Protein AF-A0AAV0XG77-F1 (afdb_monomer)

Foldseek 3Di:
DDDPPPPPPVVVVVVVVVVPDDDDDDDDDPPDPLPGDDQVRCCVQLVDGPVVLVVVCVVCQVVQDDPDPPDDRDHSSVVVSVVSNVVVVCPCCVVVVVPPD

Solvent-accessible surface area (backbone atoms only — not comparable to full-atom values): 6550 Å² total; per-residue (Å²): 137,85,86,79,83,78,72,61,66,64,59,56,53,53,52,52,53,60,72,70,50,77,79,80,88,75,92,71,69,81,90,45,82,74,79,74,49,55,67,65,56,36,26,70,62,49,75,41,50,64,69,60,49,53,52,49,43,69,74,48,31,72,78,52,53,74,92,67,91,74,69,89,75,74,53,39,67,56,54,50,53,54,51,39,37,52,64,63,71,46,83,51,62,66,67,60,58,70,71,73,124

InterPro domains:
  IPR026103 Harbinger transposase-derived nuclease, animal [PR02086] (34-56)
  IPR026103 Harbinger transposase-derived nuclease, animal [PR02086] (56-79)

pLDDT: mean 74.42, std 13.75, range [42.91, 94.31]

Radius of gyration: 22.09 Å; Cα contacts (8 Å, |Δi|>4): 36; chains: 1; bounding box: 29×79×52 Å

Mean predicted aligned error: 14.21 Å

Organism: NCBI:txid13131

Sequence (101 aa):
MTDSDSSNSDDEMVLDVLFYLPRPRFFRDRSNPLEDFDDFDFKSRFRLSKETFVFLLHLIGNDLRRSTNRSFAISPEIQILVTLRYYVTGTFQAVIGDHVH

Structure (mmCIF, N/CA/C/O backbone):
data_AF-A0AAV0XG77-F1
#
_entry.id   AF-A0AAV0XG77-F1
#
loop_
_atom_site.group_PDB
_atom_site.id
_atom_site.type_symbol
_atom_site.label_atom_id
_atom_site.label_alt_id
_atom_site.label_comp_id
_atom_site.label_asym_id
_atom_site.label_entity_id
_atom_site.label_seq_id
_atom_site.pdbx_PDB_ins_code
_atom_site.Cartn_x
_atom_site.Cartn_y
_atom_site.Cartn_z
_atom_site.occupancy
_atom_site.B_iso_or_equiv
_atom_site.auth_seq_id
_atom_site.auth_comp_id
_atom_site.auth_asym_id
_atom_site.auth_atom_id
_atom_site.pdbx_PDB_model_num
ATOM 1 N N . MET A 1 1 ? -12.376 47.022 -28.696 1.00 44.75 1 MET A N 1
ATOM 2 C CA . MET A 1 1 ? -11.924 46.203 -27.554 1.00 44.75 1 MET A CA 1
ATOM 3 C C . MET A 1 1 ? -11.282 44.981 -28.176 1.00 44.75 1 MET A C 1
ATOM 5 O O . MET A 1 1 ? -11.958 44.306 -28.932 1.00 44.75 1 MET A O 1
ATOM 9 N N . THR A 1 2 ? -9.963 44.851 -28.062 1.00 42.91 2 THR A N 1
ATOM 10 C CA . THR A 1 2 ? -9.171 43.798 -28.714 1.00 42.91 2 THR A CA 1
ATOM 11 C C . THR A 1 2 ? -9.126 42.575 -27.806 1.00 42.91 2 THR A C 1
ATOM 13 O O . THR A 1 2 ? -8.633 42.685 -26.685 1.00 42.91 2 THR A O 1
ATOM 16 N N . ASP A 1 3 ? -9.642 41.447 -28.288 1.00 55.31 3 ASP A N 1
ATOM 17 C CA . ASP A 1 3 ? -9.530 40.145 -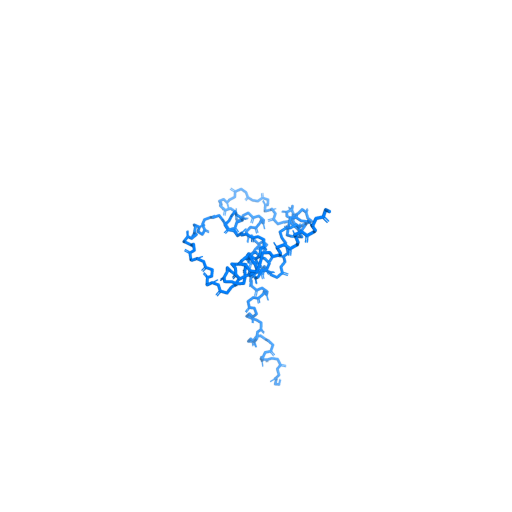27.635 1.00 55.31 3 ASP A CA 1
ATOM 18 C C . ASP A 1 3 ? -8.101 39.620 -27.819 1.00 55.31 3 ASP A C 1
ATOM 20 O O . ASP A 1 3 ? -7.714 39.172 -28.898 1.00 55.31 3 ASP A O 1
ATOM 24 N N . SER A 1 4 ? -7.293 39.740 -26.769 1.00 56.56 4 SER A N 1
ATOM 25 C CA . SER A 1 4 ? -5.982 39.098 -26.685 1.00 56.56 4 SER A CA 1
ATOM 26 C C . SER A 1 4 ? -6.155 37.724 -26.045 1.00 56.56 4 SER A C 1
ATOM 28 O O . SER A 1 4 ? -6.025 37.590 -24.831 1.00 56.56 4 SER A O 1
ATOM 30 N N . ASP A 1 5 ? -6.451 36.706 -26.851 1.00 63.31 5 ASP A N 1
ATOM 31 C CA . ASP A 1 5 ? -6.321 35.304 -26.441 1.00 63.31 5 ASP A CA 1
ATOM 32 C C . ASP A 1 5 ? -4.871 34.858 -26.689 1.00 63.31 5 ASP A C 1
ATOM 34 O O . ASP A 1 5 ? -4.543 34.167 -27.654 1.00 63.31 5 ASP A O 1
ATOM 38 N N . SER A 1 6 ? -3.956 35.361 -25.856 1.00 59.78 6 SER A N 1
ATOM 39 C CA . SER A 1 6 ? -2.589 34.841 -25.775 1.00 59.78 6 SER A CA 1
ATOM 40 C C . SER A 1 6 ? -2.631 33.539 -24.980 1.00 59.78 6 SER A C 1
ATOM 42 O O . SER A 1 6 ? -2.321 33.512 -23.792 1.00 59.78 6 SER A O 1
ATOM 44 N N . SER A 1 7 ? -3.084 32.470 -25.631 1.00 59.00 7 SER A N 1
ATOM 45 C CA . SER A 1 7 ? -3.079 31.121 -25.073 1.00 59.00 7 SER A CA 1
ATOM 46 C C . SER A 1 7 ? -1.627 30.682 -24.838 1.00 59.00 7 SER A C 1
ATOM 48 O O . SER A 1 7 ? -0.818 30.680 -25.769 1.00 59.00 7 SER A O 1
ATOM 50 N N . ASN A 1 8 ? -1.280 30.396 -23.579 1.00 63.72 8 ASN A N 1
ATOM 51 C CA . ASN A 1 8 ? 0.069 30.071 -23.111 1.00 63.72 8 ASN A CA 1
ATOM 52 C C . ASN A 1 8 ? 0.588 28.762 -23.737 1.00 63.72 8 ASN A C 1
ATOM 54 O O . ASN A 1 8 ? 0.564 27.701 -23.119 1.00 63.72 8 ASN A O 1
ATOM 58 N N . SER A 1 9 ? 1.124 28.853 -24.957 1.00 65.38 9 SER A N 1
ATOM 59 C CA . SER A 1 9 ? 1.890 27.779 -25.606 1.00 65.38 9 SER A CA 1
ATOM 60 C C . SER A 1 9 ? 3.050 27.294 -24.736 1.00 65.38 9 SER A C 1
ATOM 62 O O . SER A 1 9 ? 3.450 26.134 -24.822 1.00 65.38 9 SER A O 1
ATOM 64 N N . ASP A 1 10 ? 3.603 28.189 -23.921 1.00 73.00 10 ASP A N 1
ATOM 65 C CA . ASP A 1 10 ? 4.707 27.869 -23.033 1.00 73.00 10 ASP A CA 1
ATOM 66 C C . ASP A 1 10 ? 4.237 26.981 -21.875 1.00 73.00 10 ASP A C 1
ATOM 68 O O . ASP A 1 10 ? 4.917 26.002 -21.584 1.00 73.00 10 ASP A O 1
ATOM 72 N N . ASP A 1 11 ? 3.051 27.232 -21.298 1.00 74.56 11 ASP A N 1
ATOM 73 C CA . ASP A 1 11 ? 2.485 26.437 -20.193 1.00 74.56 11 ASP A CA 1
ATOM 74 C C . ASP A 1 11 ? 2.177 24.992 -20.604 1.00 74.56 11 ASP A C 1
ATOM 76 O O . ASP A 1 11 ? 2.459 24.069 -19.836 1.00 74.56 11 ASP A O 1
ATOM 80 N N . GLU A 1 12 ? 1.657 24.774 -21.818 1.00 75.81 12 GLU A N 1
ATOM 81 C CA . GLU A 1 12 ? 1.444 23.414 -22.337 1.00 75.81 12 GLU A CA 1
ATOM 82 C C . GLU A 1 12 ? 2.769 22.672 -22.550 1.00 75.81 12 GLU A C 1
ATOM 84 O O . GLU A 1 12 ? 2.891 21.505 -22.173 1.00 75.81 12 GLU A O 1
ATOM 89 N N . MET A 1 13 ? 3.800 23.362 -23.050 1.00 75.75 13 MET A N 1
ATOM 90 C CA . MET A 1 13 ? 5.151 22.802 -23.142 1.00 75.75 13 MET A CA 1
ATOM 91 C C . MET A 1 13 ? 5.715 22.426 -21.767 1.00 75.75 13 MET A C 1
ATOM 93 O O . MET A 1 13 ? 6.337 21.370 -21.634 1.00 75.75 13 MET A O 1
ATOM 97 N N . VAL A 1 14 ? 5.517 23.262 -20.736 1.00 80.25 14 VAL A N 1
ATOM 98 C CA . VAL A 1 14 ? 6.018 22.954 -19.384 1.00 80.25 14 VAL A CA 1
ATOM 99 C C . VAL A 1 14 ? 5.305 21.734 -18.807 1.00 80.25 14 VAL A C 1
ATOM 101 O O . VAL A 1 14 ? 5.942 20.893 -18.166 1.00 80.25 14 VAL A O 1
ATOM 104 N N . LEU A 1 15 ? 3.997 21.618 -19.046 1.00 75.19 15 LEU A N 1
ATOM 105 C CA . LEU A 1 15 ? 3.199 20.501 -18.559 1.00 75.19 15 LEU A CA 1
ATOM 106 C C . LEU A 1 15 ? 3.642 19.180 -19.204 1.00 75.19 15 LEU A C 1
ATOM 108 O O . LEU A 1 15 ? 3.880 18.207 -18.487 1.00 75.19 15 LEU A O 1
ATOM 112 N N . ASP A 1 16 ? 3.846 19.169 -20.522 1.00 78.06 16 ASP A N 1
ATOM 113 C CA . ASP A 1 16 ? 4.371 18.009 -21.244 1.00 78.06 16 ASP A CA 1
ATOM 114 C C . ASP A 1 16 ? 5.749 17.602 -20.713 1.00 78.06 16 ASP A C 1
ATOM 116 O O . ASP A 1 16 ? 5.959 16.446 -20.337 1.00 78.06 16 ASP A O 1
ATOM 120 N N . VAL A 1 17 ? 6.682 18.550 -20.581 1.00 81.00 17 VAL A N 1
ATOM 121 C CA . VAL A 1 17 ? 8.022 18.268 -20.040 1.00 81.00 17 VAL A CA 1
ATOM 122 C C . VAL A 1 17 ? 7.936 17.650 -18.639 1.00 81.00 17 VAL A C 1
ATOM 124 O O . VAL A 1 17 ? 8.640 16.678 -18.363 1.00 81.00 17 VAL A O 1
ATOM 127 N N . LEU A 1 18 ? 7.049 18.141 -17.767 1.00 79.25 18 LEU A N 1
ATOM 128 C CA . LEU A 1 18 ? 6.834 17.568 -16.434 1.00 79.25 18 LEU A CA 1
ATOM 129 C C . LEU A 1 18 ? 6.273 16.139 -16.473 1.00 79.25 18 LEU A C 1
ATOM 131 O O . LEU A 1 18 ? 6.681 15.317 -15.649 1.00 79.25 18 LEU A O 1
ATOM 135 N N . PHE A 1 19 ? 5.386 15.815 -17.417 1.00 74.88 19 PHE A N 1
ATOM 136 C CA . PHE A 1 19 ? 4.841 14.462 -17.572 1.00 74.88 19 PHE A CA 1
ATOM 137 C C . PHE A 1 19 ? 5.875 13.444 -18.076 1.00 74.88 19 PHE A C 1
ATOM 139 O O . PHE A 1 19 ? 5.800 12.271 -17.699 1.00 74.88 19 PHE A O 1
ATOM 146 N N . TYR A 1 20 ? 6.848 13.872 -18.888 1.00 79.00 20 TYR A N 1
ATOM 147 C CA . TYR A 1 20 ? 7.893 12.993 -19.433 1.00 79.00 20 TYR A CA 1
ATOM 148 C C . TYR A 1 20 ? 9.143 12.868 -18.544 1.00 79.00 20 TYR A C 1
ATOM 150 O O . TYR A 1 20 ? 9.992 12.008 -18.803 1.00 79.00 20 TYR A O 1
ATOM 158 N N . LEU A 1 21 ? 9.282 13.679 -17.490 1.00 81.56 21 LEU A N 1
ATOM 159 C CA . LEU A 1 21 ? 10.409 13.562 -16.565 1.00 81.56 21 LEU A CA 1
ATOM 160 C C . LEU A 1 21 ? 10.317 12.269 -15.726 1.00 81.56 21 LEU A C 1
ATOM 162 O O . LEU A 1 21 ? 9.258 11.941 -15.183 1.00 81.56 21 LEU A O 1
ATOM 166 N N . PRO A 1 22 ? 11.431 11.527 -15.553 1.00 72.69 22 PRO A N 1
ATOM 167 C CA . PRO A 1 22 ? 11.462 10.366 -14.672 1.00 72.69 22 PRO A CA 1
ATOM 168 C C . PRO A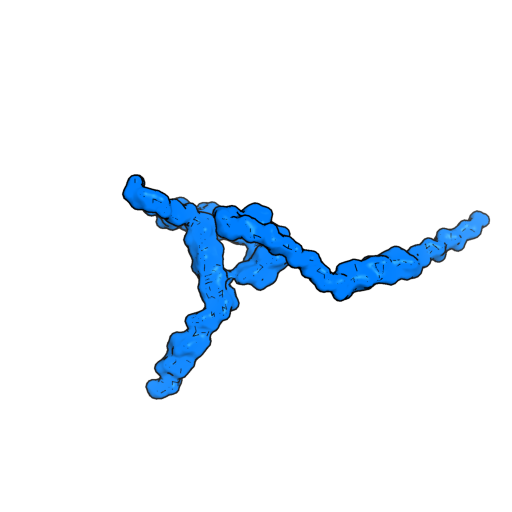 1 22 ? 11.044 10.750 -13.2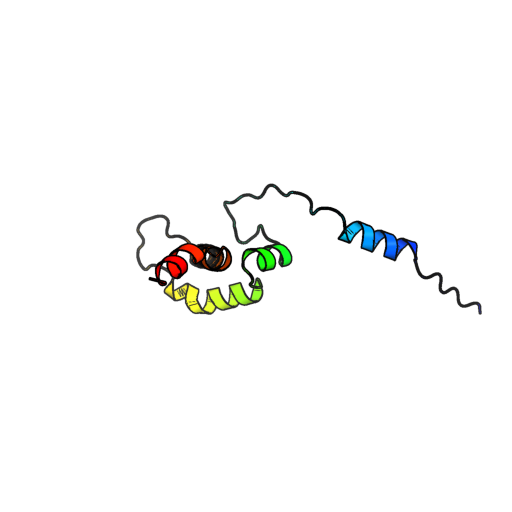51 1.00 72.69 22 PRO A C 1
ATOM 170 O O . PRO A 1 22 ? 11.591 11.696 -12.680 1.00 72.69 22 PRO A O 1
ATOM 173 N N . ARG A 1 23 ? 10.115 9.989 -12.650 1.00 72.88 23 ARG A N 1
ATOM 174 C CA . ARG A 1 23 ? 9.709 10.233 -11.258 1.00 72.88 23 ARG A CA 1
ATOM 175 C C . ARG A 1 23 ? 10.946 10.238 -10.344 1.00 72.88 23 ARG A C 1
ATOM 177 O O . ARG A 1 23 ? 11.726 9.276 -10.383 1.00 72.88 23 ARG A O 1
ATOM 184 N N . PRO A 1 24 ? 11.126 11.272 -9.502 1.00 78.12 24 PRO A N 1
ATOM 185 C CA . PRO A 1 24 ? 12.252 11.339 -8.583 1.00 78.12 24 PRO A CA 1
ATOM 186 C C . PRO A 1 24 ? 12.254 10.130 -7.643 1.00 78.12 24 PRO A C 1
ATOM 188 O O . PRO A 1 24 ? 11.217 9.696 -7.135 1.00 78.12 24 PRO A O 1
ATOM 191 N N . ARG A 1 25 ? 13.440 9.552 -7.423 1.00 63.66 25 ARG A N 1
ATOM 192 C CA . ARG A 1 25 ? 13.605 8.431 -6.493 1.00 63.66 25 ARG A CA 1
ATOM 193 C C . ARG A 1 25 ? 13.512 8.949 -5.062 1.00 63.66 25 ARG A C 1
ATOM 195 O O . ARG A 1 25 ? 14.405 9.655 -4.607 1.00 63.66 25 ARG A O 1
ATOM 202 N N . PHE A 1 26 ? 12.476 8.529 -4.346 1.00 67.00 26 PHE A N 1
ATOM 203 C CA . PHE A 1 26 ? 12.360 8.742 -2.906 1.00 67.00 26 PHE A CA 1
ATOM 204 C C . PHE A 1 26 ? 12.864 7.509 -2.153 1.00 67.00 26 PHE A C 1
ATOM 206 O O . PHE A 1 26 ? 12.358 6.400 -2.348 1.00 67.00 26 PHE A O 1
ATOM 213 N N . PHE A 1 27 ? 13.870 7.696 -1.296 1.00 60.94 27 PHE A N 1
ATOM 214 C CA . PHE A 1 27 ? 14.260 6.688 -0.312 1.00 60.94 27 PHE A CA 1
ATOM 215 C C . PHE A 1 27 ? 13.209 6.688 0.797 1.00 60.94 27 PHE A C 1
ATOM 217 O O . PHE A 1 27 ? 13.044 7.680 1.498 1.00 60.94 27 PHE A O 1
ATOM 224 N N . ARG A 1 28 ? 12.456 5.592 0.880 1.00 62.31 28 ARG A N 1
ATOM 225 C CA . ARG A 1 28 ? 11.281 5.435 1.743 1.00 62.31 28 ARG A CA 1
ATOM 226 C C . ARG A 1 28 ? 11.608 4.553 2.937 1.00 62.31 28 ARG A C 1
ATOM 228 O O . ARG A 1 28 ? 12.304 3.541 2.769 1.00 62.31 28 ARG A O 1
ATOM 235 N N . ASP A 1 29 ? 11.115 4.933 4.111 1.00 61.28 29 ASP A N 1
ATOM 236 C CA . ASP A 1 29 ? 11.265 4.121 5.308 1.00 61.28 29 ASP A CA 1
ATOM 237 C C . ASP A 1 29 ? 10.249 2.976 5.267 1.00 61.28 29 ASP A C 1
ATOM 239 O O . ASP A 1 29 ? 9.052 3.133 5.474 1.00 61.28 29 ASP A O 1
ATOM 243 N N . ARG A 1 30 ? 10.746 1.762 5.018 1.00 57.84 30 ARG A N 1
ATOM 244 C CA . ARG A 1 30 ? 9.904 0.563 4.890 1.00 57.84 30 ARG A CA 1
ATOM 245 C C . ARG A 1 30 ? 9.162 0.198 6.184 1.00 57.84 30 ARG A C 1
ATOM 247 O O . ARG A 1 30 ? 8.398 -0.767 6.163 1.00 57.84 30 ARG A O 1
ATOM 254 N N . SER A 1 31 ? 9.409 0.913 7.282 1.00 57.16 31 SER A N 1
ATOM 255 C CA . SER A 1 31 ? 8.727 0.753 8.563 1.00 57.16 31 SER A CA 1
ATOM 256 C C . SER A 1 31 ? 7.246 1.166 8.523 1.00 57.16 31 SER A C 1
ATOM 258 O O . SER A 1 31 ? 6.458 0.556 9.246 1.00 57.16 31 SER A O 1
ATOM 260 N N . ASN A 1 32 ? 6.839 2.103 7.647 1.00 60.84 32 ASN A N 1
ATOM 261 C CA . ASN A 1 32 ? 5.448 2.569 7.545 1.00 60.84 32 ASN A CA 1
ATOM 262 C C . ASN A 1 32 ? 4.868 2.455 6.115 1.00 60.84 32 ASN A C 1
ATOM 264 O O . ASN A 1 32 ? 4.754 3.439 5.384 1.00 60.84 32 ASN A O 1
ATOM 268 N N . PRO A 1 33 ? 4.451 1.250 5.683 1.00 60.97 33 PRO A N 1
ATOM 269 C CA . PRO A 1 33 ? 3.978 1.008 4.318 1.00 60.97 33 PRO A CA 1
ATOM 270 C C . PRO A 1 33 ? 2.657 1.709 3.944 1.00 60.97 33 PRO A C 1
ATOM 272 O O . PRO A 1 33 ? 2.233 1.578 2.796 1.00 60.97 33 PRO A O 1
ATOM 275 N N . LEU A 1 34 ? 1.995 2.415 4.867 1.00 62.69 34 LEU A N 1
ATOM 276 C CA . LEU A 1 34 ? 0.730 3.120 4.621 1.00 62.69 34 LEU A CA 1
ATOM 277 C C . LEU A 1 34 ? 0.925 4.590 4.243 1.00 62.69 34 LEU A C 1
ATOM 279 O O . LEU A 1 34 ? 0.215 5.087 3.370 1.00 62.69 34 LEU A O 1
ATOM 283 N N . GLU A 1 35 ? 1.878 5.274 4.875 1.00 65.81 35 GLU A N 1
ATOM 284 C CA . GLU A 1 35 ? 2.078 6.722 4.703 1.00 65.81 35 GLU A CA 1
ATOM 285 C C . GLU A 1 35 ? 3.003 7.064 3.527 1.00 65.81 35 GLU A C 1
ATOM 287 O O . GLU A 1 35 ? 2.968 8.169 2.993 1.00 65.81 35 GLU A O 1
ATOM 292 N N . ASP A 1 36 ? 3.771 6.084 3.057 1.00 70.12 36 ASP A N 1
ATOM 293 C CA . ASP A 1 36 ? 4.853 6.299 2.098 1.00 70.12 36 ASP A CA 1
ATOM 294 C C . ASP A 1 36 ? 4.425 6.330 0.619 1.00 70.12 36 ASP A C 1
ATOM 296 O O . ASP A 1 36 ? 5.226 6.673 -0.258 1.00 70.12 36 ASP A O 1
ATOM 300 N N . PHE A 1 37 ? 3.192 5.928 0.297 1.00 79.31 37 PHE A N 1
ATOM 301 C CA . PHE A 1 37 ? 2.712 5.864 -1.087 1.00 79.31 37 PHE A CA 1
ATOM 302 C C . PHE A 1 37 ? 1.721 6.984 -1.376 1.00 79.31 37 PHE A C 1
ATOM 304 O O . PHE A 1 37 ? 0.721 7.124 -0.676 1.00 79.31 37 PHE A O 1
ATOM 311 N N . ASP A 1 38 ? 1.941 7.740 -2.453 1.00 84.50 38 ASP A N 1
ATOM 312 C CA . ASP A 1 38 ? 0.881 8.559 -3.041 1.00 84.50 38 ASP A CA 1
ATOM 313 C C . ASP A 1 38 ? -0.193 7.652 -3.677 1.00 84.50 38 ASP A C 1
ATOM 315 O O . ASP A 1 38 ? -0.025 6.434 -3.801 1.00 84.50 38 ASP A O 1
ATOM 319 N N . ASP A 1 39 ? -1.339 8.218 -4.044 1.00 86.00 39 ASP A N 1
ATOM 320 C CA . ASP A 1 39 ? -2.468 7.422 -4.547 1.00 86.00 39 ASP A CA 1
ATOM 321 C C . ASP A 1 39 ? -2.131 6.701 -5.856 1.00 86.00 39 ASP A C 1
ATOM 323 O O . ASP A 1 39 ? -2.580 5.576 -6.089 1.00 86.00 39 ASP A O 1
ATOM 327 N N . PHE A 1 40 ? -1.295 7.325 -6.690 1.00 85.31 40 PHE A N 1
ATOM 328 C CA . PHE A 1 40 ? -0.834 6.749 -7.946 1.00 85.31 40 PHE A CA 1
ATOM 329 C C . PHE A 1 40 ? 0.090 5.546 -7.717 1.00 85.31 40 PHE A C 1
ATOM 331 O O . PHE A 1 40 ? -0.142 4.475 -8.280 1.00 85.31 40 PHE A O 1
ATOM 338 N N . ASP A 1 41 ? 1.107 5.683 -6.867 1.00 85.06 41 ASP A N 1
ATOM 339 C CA . ASP A 1 41 ? 2.036 4.612 -6.520 1.00 85.06 41 ASP A CA 1
ATOM 340 C C . ASP A 1 41 ? 1.309 3.477 -5.802 1.00 85.06 41 ASP A C 1
ATOM 342 O O . ASP A 1 41 ? 1.594 2.306 -6.061 1.00 85.06 41 ASP A O 1
ATOM 346 N N . PHE A 1 42 ? 0.366 3.804 -4.914 1.00 87.94 42 PHE A N 1
ATOM 347 C CA . PHE A 1 42 ? -0.447 2.815 -4.216 1.00 87.94 42 PHE A CA 1
ATOM 348 C C . PHE A 1 42 ? -1.274 2.002 -5.219 1.00 87.94 42 PHE A C 1
ATOM 350 O O . PHE A 1 42 ? -1.201 0.770 -5.236 1.00 87.94 42 PHE A O 1
ATOM 357 N N . LYS A 1 43 ? -1.970 2.683 -6.138 1.00 88.69 43 LYS A N 1
ATOM 358 C CA . LYS A 1 43 ? -2.752 2.033 -7.195 1.00 88.69 43 LYS A CA 1
ATOM 359 C C . LYS A 1 43 ? -1.881 1.222 -8.149 1.00 88.69 43 LYS A C 1
ATOM 361 O O . LYS A 1 43 ? -2.265 0.119 -8.518 1.00 88.69 43 LYS A O 1
ATOM 366 N N . SER A 1 44 ? -0.699 1.709 -8.511 1.00 85.44 44 SER A N 1
ATOM 367 C CA . SER A 1 44 ? 0.247 0.977 -9.363 1.00 85.44 44 SER A CA 1
ATOM 368 C C . SER A 1 44 ? 0.759 -0.305 -8.689 1.00 85.44 44 SER A C 1
ATOM 370 O O . SER A 1 44 ? 0.802 -1.369 -9.307 1.00 85.44 44 SER A O 1
ATOM 372 N N . ARG A 1 45 ? 1.087 -0.239 -7.391 1.00 85.94 45 ARG A N 1
ATOM 373 C CA . ARG A 1 45 ? 1.675 -1.360 -6.636 1.00 85.94 45 ARG A CA 1
ATOM 374 C C . ARG A 1 45 ? 0.665 -2.410 -6.192 1.00 85.94 45 ARG A C 1
ATOM 376 O O . ARG A 1 45 ? 0.996 -3.592 -6.202 1.00 85.94 45 ARG A O 1
ATOM 383 N N . PHE A 1 46 ? -0.528 -1.991 -5.780 1.00 87.88 46 PHE A N 1
ATOM 384 C CA . PHE A 1 46 ? -1.544 -2.876 -5.201 1.00 87.88 46 PHE A CA 1
ATOM 385 C C . PHE A 1 46 ? -2.760 -3.078 -6.113 1.00 87.88 46 PHE A C 1
ATOM 387 O O . PHE A 1 46 ? -3.642 -3.858 -5.771 1.00 87.88 46 PHE A O 1
ATOM 394 N N . ARG A 1 47 ? -2.811 -2.407 -7.276 1.00 88.56 47 ARG A N 1
ATOM 395 C CA . ARG A 1 47 ? -3.939 -2.432 -8.233 1.00 88.56 47 ARG A CA 1
ATOM 396 C C . ARG A 1 47 ? -5.284 -2.051 -7.605 1.00 88.56 47 ARG A C 1
ATOM 398 O O . ARG A 1 47 ? -6.340 -2.441 -8.092 1.00 88.56 47 ARG A O 1
ATOM 405 N N . LEU A 1 48 ? -5.230 -1.262 -6.535 1.00 89.81 48 LEU A N 1
ATOM 406 C CA . LEU A 1 48 ? -6.351 -0.913 -5.670 1.00 89.81 48 LEU A CA 1
ATOM 407 C C . LEU A 1 48 ? -6.202 0.551 -5.238 1.00 89.81 48 LEU A C 1
ATOM 409 O O . LEU A 1 48 ? -5.078 1.009 -5.051 1.00 89.81 48 LEU A O 1
ATOM 413 N N . SER A 1 49 ? -7.295 1.308 -5.111 1.00 91.75 49 SER A N 1
ATOM 414 C CA . SER 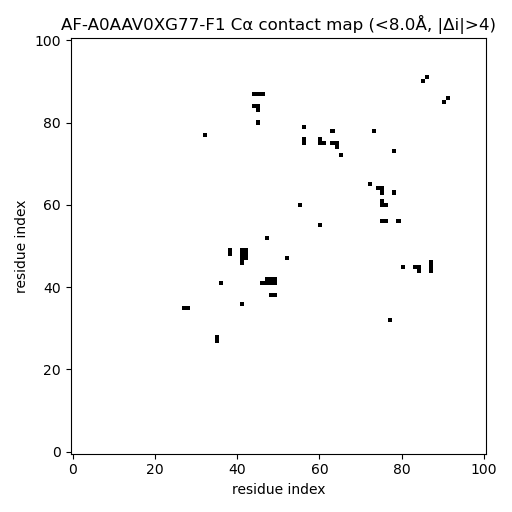A 1 49 ? -7.227 2.675 -4.572 1.00 91.75 49 SER A CA 1
ATOM 415 C C . SER A 1 49 ? -7.098 2.644 -3.045 1.00 91.75 49 SER A C 1
ATOM 417 O O . SER A 1 49 ? -7.483 1.664 -2.401 1.00 91.75 49 SER A O 1
ATOM 419 N N . LYS A 1 50 ? -6.587 3.728 -2.447 1.00 90.62 50 LYS A N 1
ATOM 420 C CA . LYS A 1 50 ? -6.525 3.848 -0.983 1.00 90.62 50 LYS A CA 1
ATOM 421 C C . LYS A 1 50 ? -7.908 3.835 -0.339 1.00 90.62 50 LYS A C 1
ATOM 423 O O . LYS A 1 50 ? -8.085 3.187 0.683 1.00 90.62 50 LYS A O 1
ATOM 428 N N . GLU A 1 51 ? -8.891 4.488 -0.952 1.00 92.75 51 GLU A N 1
ATOM 429 C CA . GLU A 1 51 ? -10.276 4.491 -0.465 1.00 92.75 51 GLU A CA 1
ATOM 430 C C . GLU A 1 51 ? -10.839 3.068 -0.378 1.00 92.75 51 GLU A C 1
ATOM 432 O O . GLU A 1 51 ? -11.348 2.646 0.660 1.00 92.75 51 GLU A O 1
ATOM 437 N N . THR A 1 52 ? -10.676 2.282 -1.443 1.00 92.88 52 THR A N 1
ATOM 438 C CA . THR A 1 52 ? -11.153 0.900 -1.455 1.00 92.88 52 THR A CA 1
ATOM 439 C C . THR A 1 52 ? -10.328 0.009 -0.517 1.00 92.88 52 THR A C 1
ATOM 441 O O . THR A 1 52 ? -10.881 -0.911 0.081 1.00 92.88 52 THR A O 1
ATOM 444 N N . PHE A 1 53 ? -9.036 0.291 -0.311 1.00 92.19 53 PHE A N 1
ATOM 445 C CA . PHE A 1 53 ? -8.240 -0.373 0.727 1.00 92.19 53 PHE A CA 1
ATOM 446 C C . PHE A 1 53 ? -8.776 -0.083 2.135 1.00 92.19 53 PHE A C 1
ATOM 448 O O . PHE A 1 53 ? -8.921 -1.008 2.929 1.00 92.19 53 PHE A O 1
ATOM 455 N N . VAL A 1 54 ? -9.122 1.170 2.438 1.00 92.12 54 VAL A N 1
ATOM 456 C CA . VAL A 1 54 ? -9.724 1.550 3.724 1.00 92.12 54 VAL A CA 1
ATOM 457 C C . VAL A 1 54 ? -11.080 0.870 3.904 1.00 92.12 54 VAL A C 1
ATOM 459 O O . VAL A 1 54 ? -11.362 0.357 4.985 1.00 92.12 54 VAL A O 1
ATOM 462 N N . PHE A 1 55 ? -11.910 0.802 2.862 1.00 94.31 55 PHE A N 1
ATOM 463 C CA . PHE A 1 55 ? -13.165 0.047 2.907 1.00 94.31 55 PHE A CA 1
ATOM 464 C C . PHE A 1 55 ? -12.928 -1.442 3.202 1.00 94.31 55 PHE A C 1
ATOM 466 O O . PHE A 1 55 ? -13.562 -2.008 4.092 1.00 94.31 55 PHE A O 1
ATOM 473 N N . LEU A 1 56 ? -11.970 -2.064 2.510 1.00 91.88 56 LEU A N 1
ATOM 474 C CA . LEU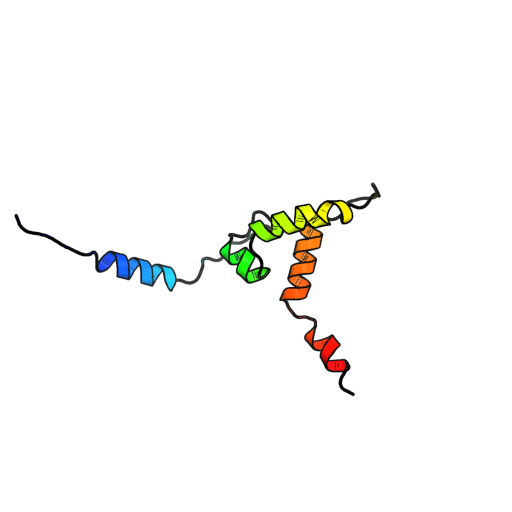 A 1 56 ? -11.587 -3.456 2.741 1.00 91.88 56 LEU A CA 1
ATOM 475 C C . LEU A 1 56 ? -11.104 -3.669 4.180 1.00 91.88 56 LEU A C 1
ATOM 477 O O . LEU A 1 56 ? -11.536 -4.608 4.841 1.00 91.88 56 LEU A O 1
ATOM 481 N N . LEU A 1 57 ? -10.260 -2.775 4.692 1.00 91.88 57 LEU A N 1
ATOM 482 C CA . LEU A 1 57 ? -9.773 -2.822 6.066 1.00 91.88 57 LEU A CA 1
ATOM 483 C C . LEU A 1 57 ? -10.917 -2.753 7.085 1.00 91.88 57 LEU A C 1
ATOM 485 O O . LEU A 1 57 ? -10.889 -3.490 8.064 1.00 91.88 57 LEU A O 1
ATOM 489 N N . HIS A 1 58 ? -11.939 -1.927 6.859 1.00 92.75 58 HIS A N 1
ATOM 490 C CA . HIS A 1 58 ? -13.117 -1.903 7.730 1.00 92.75 58 HIS A CA 1
ATOM 491 C C . HIS A 1 58 ? -13.929 -3.199 7.654 1.00 92.75 58 HIS A C 1
ATOM 493 O O . HIS A 1 58 ? -14.462 -3.638 8.671 1.00 92.75 58 HIS A O 1
ATOM 499 N N . LEU A 1 59 ? -14.009 -3.814 6.470 1.00 93.06 59 LEU A N 1
ATOM 500 C CA . LEU A 1 59 ? -14.792 -5.025 6.248 1.00 93.06 59 LEU A CA 1
ATOM 501 C C . LEU A 1 59 ? -14.180 -6.255 6.929 1.00 93.06 59 LEU A C 1
ATOM 503 O O . LEU A 1 59 ? -14.903 -7.002 7.575 1.00 93.06 59 LEU A O 1
ATOM 507 N N . ILE A 1 60 ? -12.867 -6.467 6.782 1.00 90.06 60 ILE A N 1
ATOM 508 C CA . ILE A 1 60 ? -12.191 -7.701 7.239 1.00 90.06 60 ILE A CA 1
ATOM 509 C C . ILE A 1 60 ? -11.168 -7.469 8.356 1.00 90.06 60 ILE A C 1
ATOM 511 O O . ILE A 1 60 ? -10.648 -8.419 8.937 1.00 90.06 60 ILE A O 1
ATOM 515 N N . GLY A 1 61 ? -10.844 -6.217 8.682 1.00 86.44 61 GLY A N 1
ATOM 516 C CA . GLY A 1 61 ? -9.776 -5.893 9.628 1.00 86.44 61 GLY A CA 1
ATOM 517 C C . GLY A 1 61 ? -10.055 -6.371 11.049 1.00 86.44 61 GLY A C 1
ATOM 518 O O . GLY A 1 61 ? -9.118 -6.747 11.752 1.00 86.44 61 GLY A O 1
ATOM 519 N N . ASN A 1 62 ? -11.326 -6.414 11.460 1.00 85.50 62 ASN A N 1
ATOM 520 C CA . ASN A 1 62 ? -11.717 -6.943 12.767 1.00 85.50 62 ASN A CA 1
ATOM 521 C C . ASN A 1 62 ? -11.484 -8.454 12.873 1.00 85.50 62 ASN A C 1
ATOM 523 O O . ASN A 1 62 ? -11.004 -8.909 13.907 1.00 85.50 62 ASN A O 1
ATOM 527 N N . ASP A 1 63 ? -11.727 -9.203 11.799 1.00 85.00 63 ASP A N 1
ATOM 528 C CA . ASP A 1 63 ? -11.525 -10.657 11.765 1.00 85.00 63 ASP A CA 1
ATOM 529 C C . ASP A 1 63 ? -10.035 -11.031 11.709 1.00 85.00 63 ASP A C 1
ATOM 531 O O . ASP A 1 63 ? -9.619 -12.090 12.178 1.00 85.00 63 ASP A O 1
ATOM 535 N N . LEU A 1 64 ? -9.202 -10.134 11.170 1.00 82.75 64 LEU A N 1
ATOM 536 C CA . LEU A 1 64 ? -7.746 -10.295 11.093 1.00 82.75 64 LEU A CA 1
ATOM 537 C C . LEU A 1 64 ? -7.020 -9.941 12.402 1.00 82.75 64 LEU A C 1
ATOM 539 O O . LEU A 1 64 ? -5.826 -10.235 12.559 1.00 82.75 64 LEU A O 1
ATOM 543 N N . ARG A 1 65 ? -7.711 -9.311 13.361 1.00 77.38 65 ARG A N 1
ATOM 544 C CA . ARG A 1 65 ? -7.165 -9.056 14.698 1.00 77.38 65 ARG A CA 1
ATOM 545 C C . ARG A 1 65 ? -7.101 -10.370 15.471 1.00 77.38 65 ARG A C 1
ATOM 547 O O . ARG A 1 65 ? -8.119 -10.936 15.856 1.00 77.38 65 ARG A O 1
ATOM 554 N N . ARG A 1 66 ? -5.889 -10.856 15.751 1.00 66.12 66 ARG A N 1
ATOM 555 C CA . ARG A 1 66 ? -5.719 -12.032 16.618 1.00 66.12 66 ARG A CA 1
ATOM 556 C C . ARG A 1 66 ? -6.146 -11.720 18.049 1.00 66.12 66 ARG A C 1
ATOM 558 O O . ARG A 1 66 ? -5.807 -10.675 18.593 1.00 66.12 66 ARG A O 1
ATOM 565 N N . SER A 1 67 ? -6.779 -12.699 18.689 1.00 59.22 67 SER A N 1
ATOM 566 C CA . SER A 1 67 ? -7.171 -12.664 20.105 1.00 59.22 67 SER A CA 1
ATOM 567 C C . SER A 1 67 ? -6.005 -12.849 21.089 1.00 59.22 67 SER A C 1
ATOM 569 O O . SER A 1 67 ? -6.202 -12.789 22.301 1.00 59.22 67 SER A O 1
ATOM 571 N N . THR A 1 68 ? -4.784 -13.105 20.608 1.00 60.94 68 THR A N 1
ATOM 572 C CA . THR A 1 68 ? -3.661 -13.498 21.467 1.00 60.94 68 THR A CA 1
ATOM 573 C C . THR A 1 68 ? -2.686 -12.349 21.717 1.00 60.94 68 THR A C 1
ATOM 575 O O . THR A 1 68 ? -1.997 -11.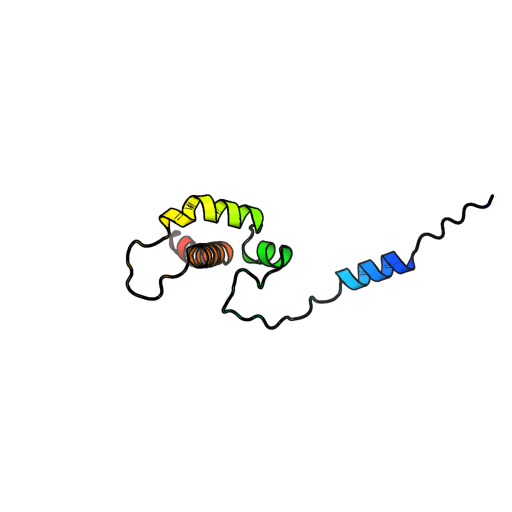911 20.800 1.00 60.94 68 THR A O 1
ATOM 578 N N . ASN A 1 69 ? -2.519 -11.967 22.987 1.00 57.69 69 ASN A N 1
ATOM 579 C CA . ASN A 1 69 ? -1.540 -10.981 23.486 1.00 57.69 69 ASN A CA 1
ATOM 580 C C . ASN A 1 69 ? -0.061 -11.432 23.423 1.00 57.69 69 ASN A C 1
ATOM 582 O O . ASN A 1 69 ? 0.815 -10.818 24.032 1.00 57.69 69 ASN A O 1
ATOM 586 N N . ARG A 1 70 ? 0.257 -12.526 22.723 1.00 54.12 70 ARG A N 1
ATOM 587 C CA . ARG A 1 70 ? 1.636 -13.013 22.605 1.00 54.12 70 ARG A CA 1
ATOM 588 C C . ARG A 1 70 ? 2.336 -12.313 21.440 1.00 54.12 70 ARG A C 1
ATOM 590 O O . ARG A 1 70 ? 2.288 -12.809 20.327 1.00 54.12 70 ARG A O 1
ATOM 597 N N . SER A 1 71 ? 2.998 -11.200 21.766 1.00 55.72 71 SER A N 1
ATOM 598 C CA . SER A 1 71 ? 4.107 -10.552 21.044 1.00 55.72 71 SER A CA 1
ATOM 599 C C . SER A 1 71 ? 3.874 -10.160 19.574 1.00 55.72 71 SER A C 1
ATOM 601 O O . SER A 1 71 ? 3.745 -11.007 18.698 1.00 55.72 71 SER A O 1
ATOM 603 N N . PHE A 1 72 ? 3.939 -8.853 19.297 1.00 60.69 72 PHE A N 1
ATOM 604 C CA . PHE A 1 72 ? 4.251 -8.301 17.969 1.00 60.69 72 PHE A CA 1
ATOM 605 C C . PHE A 1 72 ? 3.343 -8.773 16.814 1.00 60.69 72 PHE A C 1
ATOM 607 O O . PHE A 1 72 ? 3.802 -9.066 15.709 1.00 60.69 72 PHE A O 1
ATOM 614 N N . ALA A 1 73 ? 2.033 -8.860 17.067 1.00 66.50 73 ALA A N 1
ATOM 615 C CA . ALA A 1 73 ? 1.073 -9.215 16.030 1.00 66.50 73 ALA A CA 1
ATOM 616 C C . ALA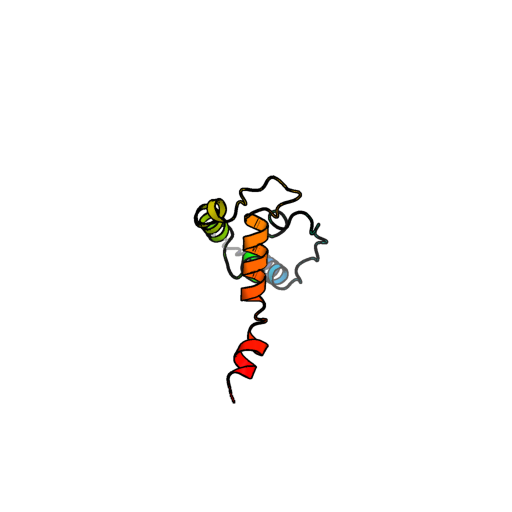 A 1 73 ? 1.094 -8.170 14.901 1.00 66.50 73 ALA A C 1
ATOM 618 O O . ALA A 1 73 ? 0.914 -6.977 15.143 1.00 66.50 73 ALA A O 1
ATOM 619 N N . ILE A 1 74 ? 1.308 -8.637 13.669 1.00 78.19 74 ILE A N 1
ATOM 620 C CA . ILE A 1 74 ? 1.252 -7.814 12.456 1.00 78.19 74 ILE A CA 1
ATOM 621 C C . ILE A 1 74 ? -0.120 -7.133 12.399 1.00 78.19 74 ILE A C 1
ATOM 623 O O . ILE A 1 74 ? -1.145 -7.813 12.527 1.00 78.19 74 ILE A O 1
A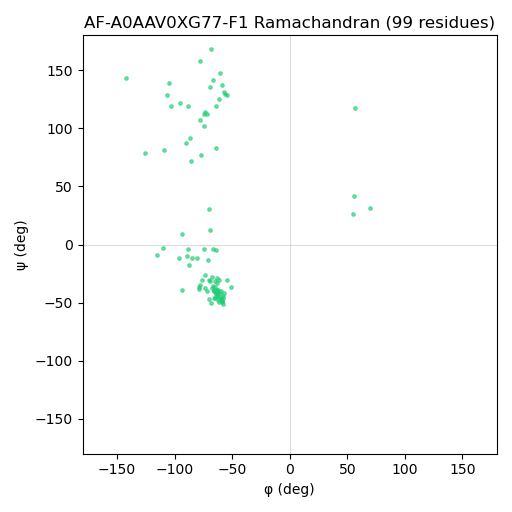TOM 627 N N . SER A 1 75 ? -0.152 -5.812 12.198 1.00 84.56 75 SER A N 1
ATOM 628 C CA . SER A 1 75 ? -1.419 -5.084 12.101 1.00 84.56 75 SER A CA 1
ATOM 629 C C . SER A 1 75 ? -2.261 -5.615 10.927 1.00 84.56 75 SER A C 1
ATOM 631 O O . SER A 1 75 ? -1.699 -6.034 9.909 1.00 84.56 75 SER A O 1
ATOM 633 N N . PRO A 1 76 ? -3.604 -5.608 11.029 1.00 86.25 76 PRO A N 1
ATOM 634 C CA . PRO A 1 76 ? -4.484 -6.023 9.934 1.00 86.25 76 PRO A CA 1
ATOM 635 C C . PRO A 1 76 ? -4.164 -5.327 8.606 1.00 86.25 76 PRO A C 1
ATOM 637 O O . PRO A 1 76 ? -4.175 -5.957 7.555 1.00 86.25 76 PRO A O 1
ATOM 640 N N . GLU A 1 77 ? -3.785 -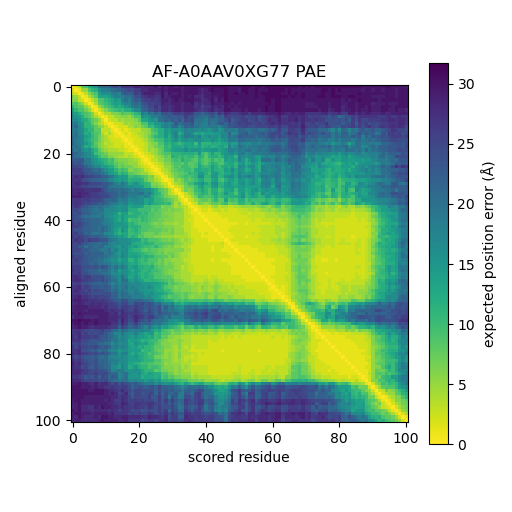4.052 8.658 1.00 87.31 77 GLU A N 1
ATOM 641 C CA . GLU A 1 77 ? -3.361 -3.267 7.497 1.00 87.31 77 GLU A CA 1
ATOM 642 C C . GLU A 1 77 ? -2.175 -3.902 6.771 1.00 87.31 77 GLU A C 1
ATOM 644 O O . GLU A 1 77 ? -2.232 -4.137 5.563 1.00 87.31 77 GLU A O 1
ATOM 649 N N . ILE A 1 78 ? -1.111 -4.231 7.509 1.00 85.69 78 ILE A N 1
ATOM 650 C CA . ILE A 1 78 ? 0.088 -4.843 6.936 1.00 85.69 78 ILE A CA 1
ATOM 651 C C . ILE A 1 78 ? -0.244 -6.237 6.396 1.00 85.69 78 ILE A C 1
ATOM 653 O O . ILE A 1 78 ? 0.217 -6.588 5.310 1.00 85.69 78 ILE A O 1
ATOM 657 N N . GLN A 1 79 ? -1.077 -7.017 7.096 1.00 87.50 79 GLN A N 1
ATOM 658 C CA . GLN A 1 79 ? -1.519 -8.329 6.609 1.00 87.50 79 GLN A CA 1
ATOM 659 C C . GLN A 1 79 ? -2.220 -8.215 5.245 1.00 87.50 79 GLN A C 1
ATOM 661 O O . GLN A 1 79 ? -1.893 -8.961 4.317 1.00 87.50 79 GLN A O 1
ATOM 666 N N . ILE A 1 80 ? -3.133 -7.250 5.094 1.00 89.75 80 ILE A N 1
ATOM 667 C CA . ILE A 1 80 ? -3.861 -7.013 3.841 1.00 89.75 80 ILE A CA 1
ATOM 668 C C . ILE A 1 80 ? -2.906 -6.538 2.740 1.00 89.75 80 ILE A C 1
ATOM 670 O O . ILE A 1 80 ? -2.946 -7.073 1.634 1.00 89.75 80 ILE A O 1
ATOM 674 N N . LEU A 1 81 ? -2.007 -5.588 3.021 1.00 87.88 81 LEU A N 1
ATOM 675 C CA . LEU A 1 81 ? -1.050 -5.078 2.029 1.00 87.88 81 LEU A CA 1
ATOM 676 C C . LEU A 1 81 ? -0.089 -6.161 1.527 1.00 87.88 81 LEU A C 1
ATOM 678 O O . LEU A 1 81 ? 0.171 -6.249 0.326 1.00 87.88 81 LEU A O 1
ATOM 682 N N . VAL A 1 82 ? 0.427 -7.003 2.425 1.00 87.12 82 VAL A N 1
ATOM 683 C CA . VAL A 1 82 ? 1.291 -8.137 2.060 1.00 87.12 82 VAL A CA 1
ATOM 684 C C . VAL A 1 82 ? 0.531 -9.122 1.174 1.00 87.12 82 VAL A C 1
ATOM 686 O O . VAL A 1 82 ? 1.044 -9.539 0.135 1.00 87.12 82 VAL A O 1
ATOM 689 N N . THR A 1 83 ? -0.709 -9.436 1.542 1.00 88.56 83 THR A N 1
ATOM 690 C CA . THR A 1 83 ? -1.584 -10.340 0.786 1.00 88.56 83 THR A CA 1
ATOM 691 C C . THR A 1 83 ? -1.890 -9.794 -0.611 1.00 88.56 83 THR A C 1
ATOM 693 O O . THR A 1 83 ? -1.716 -10.491 -1.609 1.00 88.56 83 THR A O 1
ATOM 696 N N . LEU A 1 84 ? -2.271 -8.518 -0.710 1.00 89.44 84 LEU A N 1
ATOM 697 C CA . LEU A 1 84 ? -2.498 -7.835 -1.985 1.00 89.44 84 LEU A CA 1
ATOM 698 C C . LEU A 1 84 ? -1.251 -7.861 -2.861 1.00 89.44 84 LEU A C 1
ATOM 700 O O . LEU A 1 84 ? -1.326 -8.162 -4.050 1.00 89.44 84 LEU A O 1
ATOM 704 N N . ARG A 1 85 ? -0.085 -7.589 -2.272 1.00 87.19 85 ARG A N 1
ATOM 705 C CA . ARG A 1 85 ? 1.175 -7.605 -3.009 1.00 87.19 85 ARG A CA 1
ATOM 706 C C . ARG A 1 85 ? 1.502 -8.993 -3.543 1.00 87.19 85 ARG A C 1
ATOM 708 O O . ARG A 1 85 ? 1.955 -9.088 -4.681 1.00 87.19 85 ARG A O 1
ATOM 715 N N . TYR A 1 86 ? 1.248 -10.044 -2.767 1.00 85.44 86 TYR A N 1
ATOM 716 C CA . TYR A 1 86 ? 1.399 -11.427 -3.217 1.00 85.44 86 TYR A CA 1
ATOM 717 C C . TYR A 1 86 ? 0.505 -11.722 -4.433 1.00 85.44 86 TYR A C 1
ATOM 719 O O . TYR A 1 86 ? 1.003 -12.183 -5.460 1.00 85.44 86 TYR A O 1
ATOM 727 N N . TYR A 1 87 ? -0.780 -11.358 -4.371 1.00 85.12 87 TYR A N 1
ATOM 728 C CA . TYR A 1 87 ? -1.715 -11.562 -5.484 1.00 85.12 87 TYR A CA 1
ATOM 729 C C . TYR A 1 87 ? -1.357 -10.759 -6.739 1.00 85.12 87 TYR A C 1
ATOM 731 O O . TYR A 1 87 ? -1.431 -11.278 -7.851 1.00 85.12 87 TYR A O 1
ATOM 739 N N . VAL A 1 88 ? -0.939 -9.502 -6.580 1.00 85.94 88 VAL A N 1
ATOM 740 C CA . VAL A 1 88 ? -0.609 -8.612 -7.705 1.00 85.94 88 VAL A CA 1
ATOM 741 C C . VAL A 1 88 ? 0.714 -8.981 -8.371 1.00 85.94 88 VAL A C 1
ATOM 743 O O . VAL A 1 88 ? 0.829 -8.878 -9.593 1.00 85.94 88 VAL A O 1
ATOM 746 N N . THR A 1 89 ? 1.710 -9.408 -7.588 1.00 79.62 89 THR A N 1
ATOM 747 C CA . THR A 1 89 ? 3.046 -9.769 -8.101 1.00 79.62 89 THR A CA 1
ATOM 748 C C . THR A 1 89 ? 3.013 -11.072 -8.906 1.00 79.62 89 THR A C 1
ATOM 750 O O . THR A 1 89 ? 3.945 -11.350 -9.653 1.00 79.62 89 THR A O 1
ATOM 753 N N . GLY A 1 90 ? 1.928 -11.849 -8.831 1.00 66.56 90 GLY A N 1
ATOM 754 C CA . GLY A 1 90 ? 1.696 -12.937 -9.775 1.00 66.56 90 GLY A CA 1
ATOM 755 C C . GLY A 1 90 ? 2.660 -14.114 -9.624 1.00 66.56 90 GLY A C 1
ATOM 756 O O . GLY A 1 90 ? 2.889 -14.833 -10.593 1.00 66.56 90 GLY A O 1
ATOM 757 N N . THR A 1 91 ? 3.149 -14.415 -8.416 1.00 57.41 91 THR A N 1
ATOM 758 C CA . THR A 1 91 ? 3.836 -15.695 -8.119 1.00 57.41 91 THR A CA 1
ATOM 759 C C . THR A 1 91 ? 2.870 -16.892 -8.115 1.00 57.41 91 THR A C 1
ATOM 761 O O . THR A 1 91 ? 3.045 -17.857 -7.381 1.00 57.41 91 THR A O 1
ATOM 764 N N . PHE A 1 92 ? 1.819 -16.811 -8.924 1.00 55.44 92 PHE A N 1
ATOM 765 C CA . PHE A 1 92 ? 0.882 -17.871 -9.256 1.00 55.44 92 PHE A CA 1
ATOM 766 C C . PHE A 1 92 ? 1.253 -18.563 -10.580 1.00 55.44 92 PHE A C 1
ATOM 768 O O . PHE A 1 92 ? 0.737 -19.635 -10.879 1.00 55.44 92 PHE A O 1
ATOM 775 N N . GLN A 1 93 ? 2.188 -17.995 -11.359 1.00 56.06 93 GLN A N 1
ATOM 776 C CA . GLN A 1 93 ? 2.618 -18.574 -12.639 1.00 56.06 93 GLN A CA 1
ATOM 777 C C . GLN A 1 93 ? 3.283 -19.955 -12.499 1.00 56.06 93 GLN A C 1
ATOM 779 O O . GLN A 1 93 ? 3.153 -20.768 -13.405 1.00 56.06 93 GLN A O 1
ATOM 784 N N . ALA A 1 94 ? 3.933 -20.254 -11.369 1.00 55.09 94 ALA A N 1
ATOM 785 C CA . ALA A 1 94 ? 4.517 -21.576 -11.125 1.00 55.09 94 ALA A CA 1
ATOM 786 C C . ALA A 1 94 ? 3.470 -22.624 -10.700 1.00 55.09 94 ALA A C 1
ATOM 788 O O . ALA A 1 94 ? 3.545 -23.770 -11.117 1.00 55.09 94 ALA A O 1
ATOM 789 N N . VAL A 1 95 ? 2.456 -22.231 -9.919 1.00 55.69 95 VAL A N 1
ATOM 790 C CA . VAL A 1 95 ? 1.456 -23.169 -9.373 1.00 55.69 95 VAL A CA 1
ATOM 791 C C . VAL A 1 95 ? 0.417 -23.575 -10.421 1.00 55.69 95 VAL A C 1
ATOM 793 O O . VAL A 1 95 ? 0.002 -24.724 -10.437 1.00 55.69 95 VAL A O 1
ATOM 796 N N . ILE A 1 96 ? 0.026 -22.685 -11.343 1.00 56.41 96 ILE A N 1
ATOM 797 C CA . ILE A 1 96 ? -0.811 -23.078 -12.495 1.00 56.41 96 ILE A CA 1
ATOM 798 C C . ILE A 1 96 ? -0.010 -23.818 -13.571 1.00 56.41 96 ILE A C 1
ATOM 800 O O . ILE A 1 96 ? -0.568 -24.678 -14.250 1.00 56.41 96 ILE A O 1
ATOM 804 N N . GLY A 1 97 ? 1.280 -23.504 -13.720 1.00 58.19 97 GLY A N 1
ATOM 805 C CA . GLY A 1 97 ? 2.154 -24.151 -14.700 1.00 58.19 97 GLY A CA 1
ATOM 806 C C . GLY A 1 97 ? 2.308 -25.661 -14.487 1.00 58.19 97 GLY A C 1
ATOM 807 O O . GLY A 1 97 ? 2.411 -26.388 -15.468 1.00 58.19 97 GLY A O 1
ATOM 808 N N . ASP A 1 98 ? 2.228 -26.130 -13.238 1.00 59.44 98 ASP A N 1
ATOM 809 C CA . ASP A 1 98 ? 2.367 -27.550 -12.878 1.00 59.44 98 ASP A CA 1
ATOM 810 C C . ASP A 1 98 ? 1.047 -28.349 -12.924 1.00 59.44 98 ASP A C 1
ATOM 812 O O . ASP A 1 98 ? 1.056 -29.565 -12.742 1.00 59.44 98 ASP A O 1
ATOM 816 N N . HIS A 1 99 ? -0.100 -27.708 -13.191 1.00 59.16 99 HIS A N 1
ATOM 817 C CA . HIS A 1 99 ? -1.396 -28.395 -13.335 1.00 59.16 99 HIS A CA 1
ATOM 818 C C . HIS A 1 99 ? -1.745 -28.771 -14.785 1.00 59.16 99 HIS A C 1
ATOM 820 O O . HIS A 1 99 ? -2.854 -29.235 -15.054 1.00 59.16 99 HIS A O 1
ATOM 826 N N . VAL A 1 100 ? -0.799 -28.612 -15.713 1.00 59.62 100 VAL A N 1
ATOM 827 C CA . VAL A 1 100 ? -0.870 -29.194 -17.057 1.00 59.62 100 VAL A CA 1
ATOM 828 C C . VAL A 1 100 ? 0.160 -30.315 -17.149 1.00 59.62 100 VAL A C 1
ATOM 830 O O . VAL A 1 100 ? 1.257 -30.118 -17.663 1.00 59.62 100 VAL A O 1
ATOM 833 N N . HIS A 1 101 ? -0.205 -31.490 -16.637 1.00 49.88 101 HIS A N 1
ATOM 834 C CA . HIS A 1 101 ? 0.272 -32.766 -17.163 1.00 49.88 101 HIS A CA 1
ATOM 835 C C . HIS A 1 101 ? -0.664 -33.919 -16.807 1.00 49.88 101 HIS A C 1
ATOM 837 O O . HIS A 1 101 ? -1.163 -33.950 -15.660 1.00 49.88 101 HIS A O 1
#

Secondary structure (DSSP, 8-state):
--------HHHHHHHHHHHHSPPP-----TT-TTTS--HHHHHHHHSS-HHHHHHHHHHHTTTTS-S--SS-PPPHHHHHHHHHHHHHHTTTHHHHHTT--